Protein AF-A0A1E3AKD3-F1 (afdb_monomer_lite)

Organism: NCBI:txid1432052

Radius of gyration: 20.51 Å; chains: 1; bounding box: 46×29×69 Å

InterPro domains:
  IPR045584 Pilin-like [SSF54523] (1-48)

pLDDT: mean 76.15, std 8.75, range [49.53, 94.81]

Sequence (138 aa):
MIVTIVIIGILLSILVPGLFKYIDKAKDRQFMVNARSAYIAVQDNLLEAFGSSNIVTFIDVIADYQSKGAAGLTVSDIEGIPETGKVIMDIKAMNDIGLTGNSIDENTGEILALEYREGNKYIQYVKAKGWTNVAVSP

Structure (mmCIF, N/CA/C/O backbone):
data_AF-A0A1E3AKD3-F1
#
_entry.id   AF-A0A1E3AKD3-F1
#
loop_
_atom_site.group_PDB
_atom_site.id
_atom_site.type_symbol
_atom_site.label_atom_id
_atom_site.label_alt_id
_atom_site.label_comp_id
_atom_site.label_asym_id
_atom_site.label_entity_id
_atom_site.label_seq_id
_atom_site.pdbx_PDB_ins_code
_atom_site.Cartn_x
_atom_site.Cartn_y
_atom_site.Cartn_z
_atom_site.occupancy
_atom_site.B_iso_or_equiv
_atom_site.auth_seq_id
_atom_site.auth_comp_id
_atom_site.auth_asym_id
_atom_site.auth_atom_id
_atom_site.pdbx_PDB_model_num
ATOM 1 N N . MET A 1 1 ? -20.228 13.725 47.223 1.00 87.06 1 MET A N 1
ATOM 2 C CA . MET A 1 1 ? -19.189 13.283 46.260 1.00 87.06 1 MET A CA 1
ATOM 3 C C . MET A 1 1 ? -19.567 12.034 45.463 1.00 87.06 1 MET A C 1
ATOM 5 O O . MET A 1 1 ? -18.989 11.814 44.411 1.00 87.06 1 MET A O 1
ATOM 9 N N . ILE A 1 2 ? -20.540 11.227 45.906 1.00 91.00 2 ILE A N 1
ATOM 10 C CA . ILE A 1 2 ? -20.942 10.016 45.171 1.00 91.00 2 ILE A CA 1
ATOM 11 C C . ILE A 1 2 ? -21.637 10.334 43.833 1.00 91.00 2 ILE A C 1
ATOM 13 O O . ILE A 1 2 ? -21.341 9.721 42.817 1.00 91.00 2 ILE A O 1
ATOM 17 N N . VAL A 1 3 ? -22.486 11.367 43.810 1.00 94.00 3 VAL A N 1
ATOM 18 C CA . VAL A 1 3 ? -23.250 11.782 42.619 1.00 94.00 3 VAL A CA 1
ATOM 19 C C . VAL A 1 3 ? -22.339 12.166 41.453 1.00 94.00 3 VAL A C 1
ATOM 21 O O . VAL A 1 3 ? -22.570 11.752 40.323 1.00 94.00 3 VAL A O 1
ATOM 24 N N . THR A 1 4 ? -21.269 12.912 41.722 1.00 93.56 4 THR A N 1
ATOM 25 C CA . THR A 1 4 ? -20.329 13.362 40.688 1.00 93.56 4 THR A CA 1
ATOM 26 C C . THR A 1 4 ? -19.577 12.196 40.053 1.00 93.56 4 THR A C 1
ATOM 28 O O . THR A 1 4 ? -19.373 12.186 38.844 1.00 93.56 4 THR A O 1
ATOM 31 N N . ILE A 1 5 ? -19.219 11.182 40.844 1.00 94.31 5 ILE A N 1
ATOM 32 C CA . ILE A 1 5 ? -18.528 9.982 40.354 1.00 94.31 5 ILE A CA 1
ATOM 33 C C . ILE A 1 5 ? -19.448 9.163 39.438 1.00 94.31 5 ILE A C 1
ATOM 35 O O . ILE A 1 5 ? -19.014 8.713 38.380 1.00 94.31 5 ILE A O 1
ATOM 39 N N . VAL A 1 6 ? -20.727 9.023 39.802 1.00 94.44 6 VAL A N 1
ATOM 40 C CA . VAL A 1 6 ? -21.716 8.293 38.989 1.00 94.44 6 VAL A CA 1
ATOM 41 C C . VAL A 1 6 ? -21.931 8.974 37.637 1.00 94.44 6 VAL A C 1
ATOM 43 O O . VAL A 1 6 ? -21.926 8.304 36.605 1.00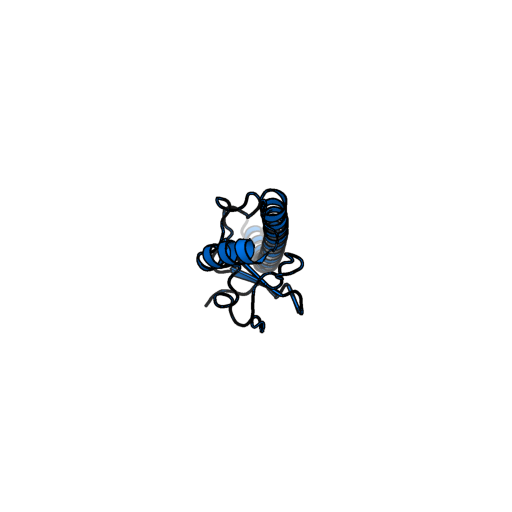 94.44 6 VAL A O 1
ATOM 46 N N . ILE A 1 7 ? -22.058 10.305 37.623 1.00 94.81 7 ILE A N 1
ATOM 47 C CA . ILE A 1 7 ? -22.243 11.068 36.381 1.00 94.81 7 ILE A CA 1
ATOM 48 C C . ILE A 1 7 ? -21.021 10.918 35.461 1.00 94.81 7 ILE A C 1
ATOM 50 O O . ILE A 1 7 ? -21.184 10.657 34.271 1.00 94.81 7 ILE A O 1
ATOM 54 N N . ILE A 1 8 ? -19.801 11.007 36.003 1.00 93.94 8 ILE A N 1
ATOM 55 C CA . ILE A 1 8 ? -18.567 10.805 35.223 1.00 93.94 8 ILE A CA 1
ATOM 56 C C . ILE A 1 8 ? -18.498 9.380 34.653 1.00 93.94 8 ILE A C 1
ATOM 58 O O . ILE A 1 8 ? -18.141 9.208 33.488 1.00 93.94 8 ILE A O 1
ATOM 62 N N . GLY A 1 9 ? -18.881 8.364 35.432 1.00 92.62 9 GLY A N 1
ATOM 63 C CA . GLY A 1 9 ? -18.878 6.969 34.985 1.00 92.62 9 GLY A CA 1
ATOM 64 C C . GLY A 1 9 ? -19.796 6.716 33.784 1.00 92.62 9 GLY A C 1
ATOM 65 O O . GLY A 1 9 ? -19.383 6.074 32.819 1.00 92.62 9 GLY A O 1
ATOM 66 N N . ILE A 1 10 ? -21.011 7.274 33.802 1.00 92.62 10 ILE A N 1
ATOM 67 C CA . ILE A 1 10 ? -21.975 7.131 32.697 1.00 92.62 10 ILE A CA 1
ATOM 68 C C . ILE A 1 10 ? -21.461 7.838 31.435 1.00 92.62 10 ILE A C 1
ATOM 70 O O . ILE A 1 10 ? -21.513 7.272 30.343 1.00 92.62 10 ILE 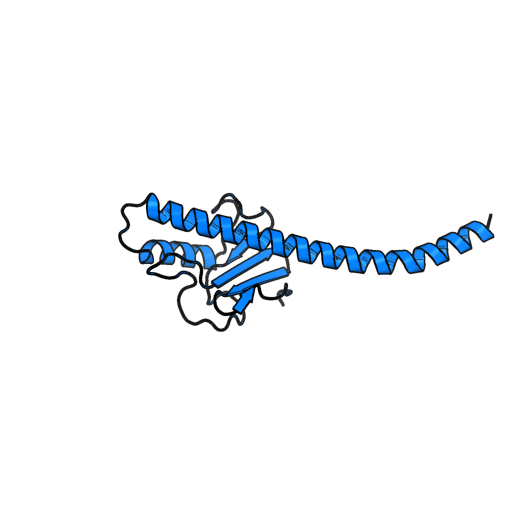A O 1
ATOM 74 N N . LEU A 1 11 ? -20.915 9.048 31.582 1.00 93.00 11 LEU A N 1
ATOM 75 C CA . LEU A 1 11 ? -20.370 9.818 30.461 1.00 93.00 11 LEU A CA 1
ATOM 76 C C . LEU A 1 11 ? -19.152 9.137 29.818 1.00 93.00 11 LEU A C 1
ATOM 78 O O . LEU A 1 11 ? -19.051 9.085 28.592 1.00 93.00 11 LEU A O 1
ATOM 82 N N . LEU A 1 12 ? -18.245 8.571 30.618 1.00 90.38 12 LEU A N 1
ATOM 83 C CA . LEU A 1 12 ? -17.104 7.816 30.090 1.00 90.38 12 LEU A CA 1
ATOM 84 C C . LEU A 1 12 ? -17.557 6.555 29.348 1.00 90.38 12 LEU A C 1
ATOM 86 O O . LEU A 1 12 ? -17.003 6.233 28.297 1.00 90.38 12 LEU A O 1
ATOM 90 N N . SER A 1 13 ? -18.594 5.877 29.846 1.00 91.44 13 SER A N 1
ATOM 91 C CA . SER A 1 13 ? -19.095 4.632 29.256 1.00 91.44 13 SER A CA 1
ATOM 92 C C . SER A 1 13 ? -19.617 4.808 27.823 1.00 91.44 13 SER A C 1
ATOM 94 O O . SER A 1 13 ? -19.441 3.910 27.004 1.00 91.44 13 SER A O 1
ATOM 96 N N . ILE A 1 14 ? -20.184 5.971 27.482 1.00 88.69 14 ILE A N 1
ATOM 97 C CA . ILE A 1 14 ? -20.648 6.273 26.113 1.00 88.69 14 ILE A CA 1
ATOM 98 C C . ILE A 1 14 ? -19.544 6.833 25.204 1.00 88.69 14 ILE A C 1
ATOM 100 O O . ILE A 1 14 ? -19.559 6.608 23.994 1.00 88.69 14 ILE A O 1
ATOM 104 N N . LEU A 1 15 ? -18.576 7.556 25.768 1.00 87.38 15 LEU A N 1
ATOM 105 C CA . LEU A 1 15 ? -17.543 8.258 25.006 1.00 87.38 15 LEU A CA 1
ATOM 106 C C . LEU A 1 15 ? -16.424 7.314 24.541 1.00 87.38 15 LEU A C 1
ATOM 108 O O . LEU A 1 15 ? -15.990 7.370 23.390 1.00 87.38 15 LEU A O 1
ATOM 112 N N . VAL A 1 16 ? -15.991 6.415 25.422 1.00 85.06 16 VAL A N 1
ATOM 113 C CA . VAL A 1 16 ? -14.917 5.444 25.170 1.00 85.06 16 VAL A CA 1
ATOM 114 C C . VAL A 1 16 ? -15.179 4.552 23.936 1.00 85.06 16 VAL A C 1
ATOM 116 O O . VAL A 1 16 ? -14.314 4.516 23.056 1.00 85.06 16 VAL A O 1
ATOM 119 N N . PRO A 1 17 ? -16.347 3.890 23.773 1.00 85.19 17 PRO A N 1
ATOM 120 C CA . PRO A 1 17 ? -16.610 3.065 22.588 1.00 85.19 17 PRO A CA 1
ATOM 121 C C . PRO A 1 17 ? -16.674 3.881 21.287 1.00 85.19 17 PRO A C 1
ATOM 123 O O . PRO A 1 17 ? -16.266 3.392 20.232 1.00 85.19 17 PRO A O 1
ATOM 126 N N . GLY A 1 18 ? -17.133 5.136 21.347 1.00 81.94 18 GLY A N 1
ATOM 127 C CA . GLY A 1 18 ? -17.137 6.040 20.196 1.00 81.94 18 GLY A CA 1
ATOM 128 C C . GLY A 1 18 ? -15.724 6.375 19.716 1.00 81.94 18 GLY A C 1
ATOM 129 O O . GLY A 1 18 ? -15.448 6.295 18.520 1.00 81.94 18 GLY A O 1
ATOM 130 N N . LEU A 1 19 ? -14.815 6.692 20.642 1.00 83.19 19 LEU A N 1
ATOM 131 C CA . LEU A 1 19 ? -13.423 7.025 20.324 1.00 83.19 19 LEU A CA 1
ATOM 132 C C . LEU A 1 19 ? -12.662 5.849 19.709 1.00 83.19 19 LEU A C 1
ATOM 134 O O . LEU A 1 19 ? -11.943 6.053 18.730 1.00 83.19 19 LEU A O 1
ATOM 138 N N . PHE A 1 20 ? -12.856 4.626 20.211 1.00 83.25 20 PHE A N 1
ATOM 139 C CA . PHE A 1 20 ? -12.192 3.445 19.649 1.00 83.25 20 PHE A CA 1
ATOM 140 C C . PHE A 1 20 ? -12.521 3.241 18.165 1.00 83.25 20 PHE A C 1
ATOM 142 O O . PHE A 1 20 ? -11.612 3.069 17.355 1.00 83.25 20 PHE A O 1
ATOM 149 N N . LYS A 1 21 ? -13.790 3.410 17.771 1.00 81.12 21 LYS A N 1
ATOM 150 C CA . LYS A 1 21 ? -14.206 3.320 16.361 1.00 81.12 21 LYS A CA 1
ATOM 151 C C . LYS A 1 21 ? -13.499 4.342 15.458 1.00 81.12 21 LYS A C 1
ATOM 153 O O . LYS A 1 21 ? -13.179 4.036 14.309 1.00 81.12 21 LYS A O 1
ATOM 158 N N . TYR A 1 22 ? -13.278 5.564 15.945 1.00 82.94 22 TYR A N 1
ATOM 159 C CA . TYR A 1 22 ? -12.567 6.593 15.177 1.00 82.94 22 TYR A CA 1
ATOM 160 C C . TYR A 1 22 ? -11.062 6.335 15.113 1.00 82.94 22 TYR A C 1
ATOM 162 O O . TYR A 1 22 ? -10.464 6.567 14.063 1.00 82.94 22 TYR A O 1
ATOM 170 N N . ILE A 1 23 ? -10.467 5.828 16.195 1.00 80.69 23 ILE A N 1
ATOM 171 C CA . ILE A 1 23 ? -9.051 5.450 16.239 1.00 80.69 23 ILE A CA 1
ATOM 172 C C . ILE A 1 23 ? -8.763 4.348 15.220 1.00 80.69 23 ILE A C 1
ATOM 174 O O . ILE A 1 23 ? -7.804 4.471 14.460 1.00 80.69 23 ILE A O 1
ATOM 178 N N . ASP A 1 24 ? -9.604 3.319 15.139 1.00 81.88 24 ASP A N 1
ATOM 179 C CA . ASP A 1 24 ? -9.402 2.227 14.180 1.00 81.88 24 ASP A CA 1
ATOM 180 C C . ASP A 1 24 ? -9.496 2.727 12.736 1.00 81.88 24 ASP A C 1
ATOM 182 O O . ASP A 1 24 ? -8.623 2.445 11.914 1.00 81.88 24 ASP A O 1
ATOM 186 N N . LYS A 1 25 ? -10.477 3.593 12.450 1.00 81.81 25 LYS A N 1
ATOM 187 C CA . LYS A 1 25 ? -10.603 4.222 11.132 1.00 81.81 25 LYS A CA 1
ATOM 188 C C . LYS A 1 25 ? -9.399 5.104 10.794 1.00 81.81 25 LYS A C 1
ATOM 190 O O . LYS A 1 25 ? -8.964 5.121 9.645 1.00 81.81 25 LYS A O 1
ATOM 195 N N . ALA A 1 26 ? -8.868 5.851 11.761 1.00 79.75 26 ALA A N 1
ATOM 196 C CA . ALA A 1 26 ? -7.686 6.684 11.561 1.00 79.75 26 ALA A CA 1
ATOM 197 C C . ALA A 1 26 ? -6.437 5.831 11.298 1.00 79.75 26 ALA A C 1
ATOM 199 O O . ALA A 1 26 ? -5.681 6.143 10.380 1.00 79.75 26 ALA A O 1
ATOM 200 N N . LYS A 1 27 ? -6.267 4.721 12.025 1.00 80.56 27 LYS A N 1
ATOM 201 C CA . LYS A 1 27 ? -5.178 3.760 11.799 1.00 80.56 27 LYS A CA 1
ATOM 202 C C . LYS A 1 27 ? -5.247 3.137 10.407 1.00 80.56 27 LYS A C 1
ATOM 204 O O . LYS A 1 27 ? -4.227 3.068 9.734 1.00 80.56 27 LYS A O 1
ATOM 209 N N . ASP A 1 28 ? -6.433 2.758 9.932 1.00 81.81 28 ASP A N 1
ATOM 210 C CA . ASP A 1 28 ? -6.594 2.220 8.572 1.00 81.81 28 ASP A CA 1
ATOM 211 C C . ASP A 1 28 ? -6.300 3.276 7.495 1.00 81.81 28 ASP A C 1
ATOM 213 O O . ASP A 1 28 ? -5.723 2.977 6.448 1.00 81.81 28 ASP A O 1
ATOM 217 N N . ARG A 1 29 ? -6.669 4.540 7.749 1.00 82.06 29 ARG A N 1
ATOM 218 C CA . ARG A 1 29 ? -6.317 5.656 6.861 1.00 82.06 29 ARG A CA 1
ATOM 219 C C . ARG A 1 29 ? -4.812 5.904 6.835 1.00 82.06 29 ARG A C 1
ATOM 221 O O . ARG A 1 29 ? -4.275 6.092 5.749 1.00 82.06 29 ARG A O 1
ATOM 228 N N . GLN A 1 30 ? -4.151 5.878 7.988 1.00 81.44 30 GLN A N 1
ATOM 229 C CA . GLN A 1 30 ? -2.702 6.036 8.086 1.00 81.44 30 GLN A CA 1
ATOM 230 C C . GLN A 1 30 ? -1.973 4.893 7.373 1.00 81.44 30 GLN A C 1
ATOM 232 O O . GLN A 1 30 ? -1.094 5.151 6.561 1.00 81.44 30 GLN A O 1
ATOM 237 N N . PHE A 1 31 ? -2.416 3.652 7.572 1.00 83.25 31 PHE A N 1
ATOM 238 C CA . PHE A 1 31 ? -1.883 2.480 6.879 1.00 83.25 31 PHE A CA 1
ATOM 239 C C . PHE A 1 31 ? -1.997 2.599 5.350 1.00 83.25 31 PHE A C 1
ATOM 241 O O . PHE A 1 31 ? -1.053 2.318 4.620 1.00 83.25 31 PHE A O 1
ATOM 248 N N . MET A 1 32 ? -3.134 3.076 4.836 1.00 82.06 32 MET A N 1
ATOM 249 C CA . MET A 1 32 ? -3.296 3.302 3.395 1.00 82.06 32 MET A CA 1
ATOM 250 C C . MET A 1 32 ? -2.398 4.434 2.867 1.00 82.06 32 MET A C 1
ATOM 252 O O . MET A 1 32 ? -1.957 4.375 1.721 1.00 82.06 32 MET A O 1
ATOM 256 N N . VAL A 1 33 ? -2.127 5.469 3.668 1.00 83.94 33 VAL A N 1
ATOM 257 C CA . VAL A 1 33 ? -1.170 6.529 3.302 1.00 83.94 33 VAL A CA 1
ATOM 258 C C . VAL A 1 33 ? 0.250 5.967 3.248 1.00 83.94 33 VAL A C 1
ATOM 260 O O . VAL A 1 33 ? 0.932 6.186 2.252 1.00 83.94 33 VAL A O 1
ATOM 263 N N . ASN A 1 34 ? 0.641 5.178 4.249 1.00 83.88 34 ASN A N 1
ATOM 264 C CA . ASN A 1 34 ? 1.917 4.464 4.303 1.00 83.88 34 ASN A CA 1
ATOM 265 C C . ASN A 1 34 ? 2.110 3.533 3.093 1.00 83.88 34 ASN A C 1
ATOM 267 O O . ASN A 1 34 ? 3.171 3.510 2.475 1.00 83.88 34 ASN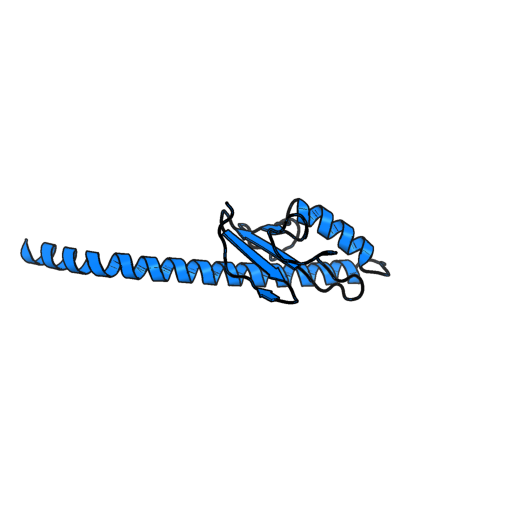 A O 1
ATOM 271 N N . ALA A 1 35 ? 1.062 2.807 2.698 1.00 82.56 35 ALA A N 1
ATOM 272 C CA . ALA A 1 35 ? 1.102 1.952 1.516 1.00 82.56 35 ALA A CA 1
ATOM 273 C C . ALA A 1 35 ? 1.304 2.753 0.221 1.00 82.56 35 ALA A C 1
ATOM 275 O O . ALA A 1 35 ? 2.044 2.334 -0.667 1.00 82.56 35 ALA A O 1
ATOM 276 N N . ARG A 1 36 ? 0.672 3.928 0.110 1.00 82.88 36 ARG A N 1
ATOM 277 C CA . ARG A 1 36 ? 0.833 4.816 -1.050 1.00 82.88 36 ARG A CA 1
ATOM 278 C C . ARG A 1 36 ? 2.217 5.445 -1.112 1.00 82.88 36 ARG A C 1
ATOM 280 O O . ARG A 1 36 ? 2.764 5.541 -2.205 1.00 82.88 36 ARG A O 1
ATOM 287 N N . SER A 1 37 ? 2.780 5.863 0.021 1.00 83.19 37 SER A N 1
ATOM 288 C CA . SER A 1 37 ? 4.155 6.370 0.047 1.00 83.19 37 SER A CA 1
ATOM 289 C C . SER A 1 37 ? 5.147 5.269 -0.319 1.00 83.19 37 SER A C 1
ATOM 291 O O . SER A 1 37 ? 6.034 5.512 -1.129 1.00 83.19 37 SER A O 1
ATOM 293 N N . ALA A 1 38 ? 4.937 4.047 0.182 1.00 82.88 38 ALA A N 1
ATOM 294 C CA . ALA A 1 38 ? 5.751 2.894 -0.183 1.00 82.88 38 ALA A CA 1
ATOM 295 C C . ALA A 1 38 ? 5.649 2.566 -1.684 1.00 82.88 38 ALA A C 1
ATOM 297 O O . ALA A 1 38 ? 6.666 2.320 -2.318 1.00 82.88 38 ALA A O 1
ATOM 298 N N . TYR A 1 39 ? 4.450 2.626 -2.277 1.00 82.94 39 TYR A N 1
ATOM 299 C CA . TYR A 1 39 ? 4.266 2.453 -3.724 1.00 82.94 39 TYR A CA 1
ATOM 300 C C . TYR A 1 39 ? 5.070 3.471 -4.539 1.00 82.94 39 TYR A C 1
ATOM 302 O O . TYR A 1 39 ? 5.730 3.092 -5.502 1.00 82.94 39 TYR A O 1
ATOM 310 N N . ILE A 1 40 ? 5.029 4.751 -4.154 1.00 84.75 40 ILE A N 1
ATOM 311 C CA . ILE A 1 40 ? 5.771 5.809 -4.853 1.00 84.75 40 ILE A CA 1
ATOM 312 C C . ILE A 1 40 ? 7.275 5.571 -4.719 1.00 84.75 40 ILE A C 1
ATOM 314 O O . ILE A 1 40 ? 7.965 5.561 -5.729 1.00 84.75 40 ILE A O 1
ATOM 318 N N . ALA A 1 41 ? 7.765 5.286 -3.509 1.00 82.00 41 ALA A N 1
ATOM 319 C CA . ALA A 1 41 ? 9.181 5.004 -3.278 1.00 82.00 41 ALA A CA 1
ATOM 320 C C . ALA A 1 41 ? 9.675 3.814 -4.117 1.00 82.00 41 ALA A C 1
ATOM 322 O O . ALA A 1 41 ? 10.758 3.856 -4.693 1.00 82.00 41 ALA A O 1
ATOM 323 N N . VAL A 1 42 ? 8.858 2.764 -4.234 1.00 81.88 42 VAL A N 1
ATOM 324 C CA . VAL A 1 42 ? 9.181 1.595 -5.057 1.00 81.88 42 VAL A CA 1
ATOM 325 C C . VAL A 1 42 ? 9.179 1.940 -6.545 1.00 81.88 42 VAL A C 1
ATOM 327 O O . VAL A 1 42 ? 10.077 1.512 -7.263 1.00 81.88 42 VAL A O 1
ATOM 330 N N . GLN A 1 43 ? 8.212 2.734 -7.012 1.00 81.56 43 GLN A N 1
ATOM 331 C CA . GLN A 1 43 ? 8.157 3.173 -8.406 1.00 81.56 43 GLN A CA 1
ATOM 332 C C . GLN A 1 43 ? 9.347 4.070 -8.770 1.00 81.56 43 GLN A C 1
ATOM 334 O O . GLN A 1 43 ? 9.927 3.894 -9.842 1.00 81.56 43 GLN A O 1
ATOM 339 N N . ASP A 1 44 ? 9.720 4.993 -7.885 1.00 84.62 44 ASP A N 1
ATOM 340 C CA . ASP A 1 44 ? 10.863 5.888 -8.069 1.00 84.62 44 ASP A CA 1
ATOM 341 C C . ASP A 1 44 ? 12.172 5.091 -8.100 1.00 84.62 44 ASP A C 1
ATOM 343 O O . ASP A 1 44 ? 12.982 5.264 -9.009 1.00 84.62 44 ASP A O 1
ATOM 347 N N . ASN A 1 45 ? 12.342 4.143 -7.175 1.00 82.19 45 ASN A N 1
ATOM 348 C CA . ASN A 1 45 ? 13.527 3.293 -7.116 1.00 82.19 45 ASN A CA 1
ATOM 349 C C . ASN A 1 45 ? 13.643 2.358 -8.335 1.00 82.19 45 ASN A C 1
ATOM 351 O O . ASN A 1 45 ? 14.740 2.170 -8.853 1.00 82.19 45 ASN A O 1
ATOM 355 N N . LEU A 1 46 ? 12.523 1.833 -8.852 1.00 79.50 46 LEU A N 1
ATOM 356 C CA . LEU A 1 46 ? 12.494 1.066 -10.106 1.00 79.50 46 LEU A CA 1
ATOM 357 C C . LEU A 1 46 ? 12.948 1.906 -11.308 1.00 79.50 46 LEU A C 1
ATOM 359 O O . LEU A 1 46 ? 13.718 1.432 -12.147 1.00 79.50 46 LEU A O 1
ATOM 363 N N . LEU A 1 47 ? 12.481 3.155 -11.395 1.00 79.75 47 LEU A N 1
ATOM 364 C CA . LEU A 1 47 ? 12.871 4.079 -12.462 1.00 79.75 47 LEU A CA 1
ATOM 365 C C . LEU A 1 47 ? 14.337 4.502 -12.338 1.00 79.75 47 LEU A C 1
ATOM 367 O O . LEU A 1 47 ? 15.029 4.602 -13.350 1.00 79.75 47 LEU A O 1
ATOM 371 N N . GLU A 1 48 ? 14.830 4.705 -11.117 1.00 80.81 48 GLU A N 1
ATOM 372 C CA . GLU A 1 48 ? 16.241 4.987 -10.857 1.00 80.81 48 GLU A CA 1
ATOM 373 C C . GLU A 1 48 ? 17.131 3.797 -11.235 1.00 80.81 48 GLU A C 1
ATOM 375 O O . GLU A 1 48 ? 18.120 3.975 -11.948 1.00 80.81 48 GLU A O 1
ATOM 380 N N . ALA A 1 49 ? 16.762 2.575 -10.838 1.00 75.25 49 ALA A N 1
ATOM 381 C CA . ALA A 1 49 ? 17.493 1.360 -11.194 1.00 75.25 49 ALA A CA 1
ATOM 382 C C . ALA A 1 49 ? 17.565 1.161 -12.717 1.00 75.25 49 ALA A C 1
ATOM 384 O O . ALA A 1 49 ? 18.613 0.767 -13.240 1.00 75.25 49 ALA A O 1
ATOM 385 N N . PHE A 1 50 ? 16.483 1.489 -13.430 1.00 72.12 50 PHE A N 1
ATOM 386 C CA . PHE A 1 50 ? 16.449 1.482 -14.890 1.00 72.12 50 PHE A CA 1
ATOM 387 C C . PHE A 1 50 ? 17.311 2.592 -15.508 1.00 72.12 50 PHE A C 1
ATOM 389 O O . PHE A 1 50 ? 18.077 2.320 -16.426 1.00 72.12 50 PHE A O 1
ATOM 396 N N . GLY A 1 51 ? 17.223 3.828 -15.009 1.00 73.50 51 GLY A N 1
ATOM 397 C CA . GLY A 1 51 ? 17.964 4.972 -15.555 1.00 73.50 51 GLY A CA 1
ATOM 398 C C . GLY A 1 51 ? 19.467 4.965 -15.251 1.00 73.50 51 GLY A C 1
ATOM 399 O O . GLY A 1 51 ? 20.249 5.525 -16.016 1.00 73.50 51 GLY A O 1
ATOM 400 N N . SER A 1 52 ? 19.876 4.341 -14.144 1.00 71.19 52 SER A N 1
ATOM 401 C CA . SER A 1 52 ? 21.276 4.249 -13.707 1.00 71.19 52 SER A CA 1
ATOM 402 C C . SER A 1 52 ? 22.021 3.074 -14.349 1.00 71.19 52 SER A C 1
ATOM 404 O O . SER A 1 52 ? 23.243 3.103 -14.513 1.00 71.19 52 SER A O 1
ATOM 406 N N . SER A 1 53 ? 21.291 2.036 -14.756 1.00 60.47 53 SER A N 1
ATOM 407 C CA . SER A 1 53 ? 21.887 0.850 -15.355 1.00 60.47 53 SER A CA 1
ATOM 408 C C . SER A 1 53 ? 21.862 0.950 -16.880 1.00 60.47 53 SER A C 1
ATOM 410 O O . SER A 1 53 ? 20.902 1.425 -17.471 1.00 60.47 53 SER A O 1
ATOM 412 N N . ASN A 1 54 ? 22.895 0.437 -17.550 1.00 61.91 54 ASN A N 1
ATOM 413 C CA . ASN A 1 54 ? 22.982 0.343 -19.018 1.00 61.91 54 ASN A CA 1
ATOM 414 C C . ASN A 1 54 ? 22.010 -0.722 -19.600 1.00 61.91 54 ASN A C 1
ATOM 416 O O . ASN A 1 54 ? 22.342 -1.452 -20.536 1.00 61.91 54 ASN A O 1
ATOM 420 N N . ILE A 1 55 ? 20.840 -0.876 -18.982 1.00 63.97 55 ILE A N 1
ATOM 421 C CA . ILE A 1 55 ? 19.845 -1.906 -19.251 1.00 63.97 55 ILE A CA 1
ATOM 422 C C . ILE A 1 55 ? 18.901 -1.382 -20.336 1.00 63.97 55 ILE A C 1
ATOM 424 O O . ILE A 1 55 ? 18.382 -0.275 -20.256 1.00 63.97 55 ILE A O 1
ATOM 428 N N . VAL A 1 56 ? 18.685 -2.193 -21.371 1.00 60.75 56 VAL A N 1
ATOM 429 C CA . VAL A 1 56 ? 17.883 -1.813 -22.548 1.00 60.75 56 VAL A CA 1
ATOM 430 C C . VAL A 1 56 ? 16.385 -2.088 -22.331 1.00 60.75 56 VAL A C 1
ATOM 432 O O . VAL A 1 56 ? 15.546 -1.477 -22.986 1.00 60.75 56 VAL A O 1
ATOM 435 N N . THR A 1 57 ? 16.033 -2.990 -21.408 1.00 64.06 57 THR A N 1
ATOM 436 C CA . THR A 1 57 ? 14.651 -3.438 -21.154 1.00 64.06 57 THR A CA 1
ATOM 437 C C . THR A 1 57 ? 14.400 -3.685 -19.672 1.00 64.06 57 THR A C 1
ATOM 439 O O . THR A 1 57 ? 15.267 -4.225 -18.992 1.00 64.06 57 THR A O 1
ATOM 442 N N . PHE A 1 58 ? 13.193 -3.415 -19.174 1.00 68.56 58 PHE A N 1
ATOM 443 C CA . PHE A 1 58 ? 12.877 -3.597 -17.752 1.00 68.56 58 PHE A CA 1
ATOM 444 C C . PHE A 1 58 ? 12.925 -5.058 -17.269 1.00 68.56 58 PHE A C 1
ATOM 446 O O . PHE A 1 58 ? 12.929 -5.278 -16.067 1.00 68.56 58 PHE A O 1
ATOM 453 N N . ILE A 1 59 ? 13.016 -6.058 -18.152 1.00 68.75 59 ILE A N 1
ATOM 454 C CA . ILE A 1 59 ? 13.004 -7.495 -17.809 1.00 68.75 59 ILE A CA 1
ATOM 455 C C . ILE A 1 59 ? 14.005 -7.880 -16.702 1.00 68.75 59 ILE A C 1
ATOM 457 O O . ILE A 1 59 ? 13.615 -8.559 -15.752 1.00 68.75 59 ILE A O 1
ATOM 461 N N . ASP A 1 60 ? 15.261 -7.428 -16.778 1.00 68.12 60 ASP A N 1
ATOM 462 C CA . ASP A 1 60 ? 16.290 -7.799 -15.789 1.00 68.12 60 ASP A CA 1
ATOM 463 C C . ASP A 1 60 ? 16.042 -7.140 -14.424 1.00 68.12 60 ASP A C 1
ATOM 465 O O . ASP A 1 60 ? 16.241 -7.754 -13.375 1.00 68.12 60 ASP A O 1
ATOM 469 N N . VAL A 1 61 ? 15.533 -5.905 -14.440 1.00 72.50 61 VAL A N 1
ATOM 470 C CA . VAL A 1 61 ? 15.107 -5.183 -13.234 1.00 72.50 61 VAL A CA 1
ATOM 471 C C . VAL A 1 61 ? 13.899 -5.894 -12.620 1.00 72.50 61 VAL A C 1
ATOM 473 O O . VAL A 1 61 ? 13.872 -6.184 -11.430 1.00 72.50 61 VAL A O 1
ATOM 476 N N . ILE A 1 62 ? 12.919 -6.278 -13.434 1.00 71.19 62 ILE A N 1
ATOM 477 C CA . ILE A 1 62 ? 11.703 -6.951 -12.974 1.00 71.19 62 ILE A CA 1
ATOM 478 C C . ILE A 1 62 ? 12.025 -8.281 -12.291 1.00 71.19 62 ILE A C 1
ATOM 480 O O . ILE A 1 62 ? 11.446 -8.575 -11.246 1.00 71.19 62 ILE A O 1
ATOM 484 N N . ALA A 1 63 ? 12.954 -9.071 -12.832 1.00 70.44 63 ALA A N 1
ATOM 485 C CA . ALA A 1 63 ? 13.357 -10.336 -12.225 1.00 70.44 63 ALA A CA 1
ATOM 486 C C . ALA A 1 63 ? 13.975 -10.150 -10.824 1.00 70.44 63 ALA A C 1
ATOM 488 O O . ALA A 1 63 ? 13.638 -10.899 -9.902 1.00 70.44 63 ALA A O 1
ATOM 489 N N . ASP A 1 64 ? 14.825 -9.135 -10.635 1.00 72.88 64 ASP A N 1
ATOM 490 C CA . ASP A 1 64 ? 15.441 -8.828 -9.336 1.00 72.88 64 ASP A CA 1
ATOM 491 C C . ASP A 1 64 ? 14.396 -8.360 -8.309 1.00 72.88 64 ASP A C 1
ATOM 493 O O . ASP A 1 64 ? 14.331 -8.878 -7.190 1.00 72.88 64 ASP A O 1
ATOM 497 N N . TYR A 1 65 ? 13.501 -7.454 -8.710 1.00 71.25 65 TYR A N 1
ATOM 498 C CA . TYR A 1 65 ? 12.459 -6.928 -7.825 1.00 71.25 65 TYR A CA 1
ATOM 499 C C . TYR A 1 65 ? 11.334 -7.931 -7.547 1.00 71.25 65 TYR A C 1
ATOM 501 O O . TYR A 1 65 ? 10.750 -7.883 -6.466 1.00 71.25 65 TYR A O 1
ATOM 509 N N . GLN A 1 66 ? 11.042 -8.873 -8.449 1.00 69.81 66 GLN A N 1
ATOM 510 C CA . GLN A 1 66 ? 10.129 -9.984 -8.153 1.00 69.81 66 GLN A CA 1
ATOM 511 C C . GLN A 1 66 ? 10.759 -10.992 -7.191 1.00 69.81 66 GLN A C 1
ATOM 513 O O . GLN A 1 66 ? 10.095 -11.439 -6.258 1.00 69.81 66 GLN A O 1
ATOM 518 N N . SER A 1 67 ? 12.044 -11.309 -7.365 1.00 71.31 67 SER A N 1
ATOM 519 C CA . SER A 1 67 ? 12.776 -12.207 -6.465 1.00 71.31 67 SER A CA 1
ATOM 520 C C . SER A 1 67 ? 12.874 -11.629 -5.047 1.00 71.31 67 SER A C 1
ATOM 522 O O . SER A 1 67 ? 12.481 -12.271 -4.068 1.00 71.31 67 SER A O 1
ATOM 524 N N . LYS A 1 68 ? 13.303 -10.366 -4.925 1.00 71.56 68 LYS A N 1
ATOM 525 C CA . LYS A 1 68 ? 13.349 -9.645 -3.642 1.00 71.56 68 LYS A CA 1
ATOM 526 C C . LYS A 1 68 ? 11.950 -9.367 -3.095 1.00 71.56 68 LYS A C 1
ATOM 528 O O . LYS A 1 68 ? 11.711 -9.512 -1.902 1.00 71.56 68 LYS A O 1
ATOM 533 N N . GLY A 1 69 ? 11.000 -9.037 -3.967 1.00 68.50 69 GLY A N 1
ATOM 534 C CA . GLY A 1 69 ? 9.600 -8.790 -3.632 1.00 68.50 69 GLY A CA 1
ATOM 535 C C . GLY A 1 69 ? 8.857 -10.021 -3.111 1.00 68.50 69 GLY A C 1
ATOM 536 O O . GLY A 1 69 ? 7.927 -9.849 -2.327 1.00 68.50 69 GLY A O 1
ATOM 537 N N . ALA A 1 70 ? 9.274 -11.240 -3.466 1.00 67.81 70 ALA A N 1
ATOM 538 C CA . ALA A 1 70 ? 8.752 -12.477 -2.877 1.00 67.81 70 ALA A CA 1
ATOM 539 C C . ALA A 1 70 ? 9.201 -12.648 -1.416 1.00 67.81 70 ALA A C 1
ATOM 541 O O . ALA A 1 70 ? 8.406 -13.008 -0.545 1.00 67.81 70 ALA A O 1
ATOM 542 N N . ALA A 1 71 ? 10.467 -12.323 -1.126 1.00 68.69 71 ALA A N 1
ATOM 543 C CA . ALA A 1 71 ? 10.968 -12.216 0.245 1.00 68.69 71 ALA A CA 1
ATOM 54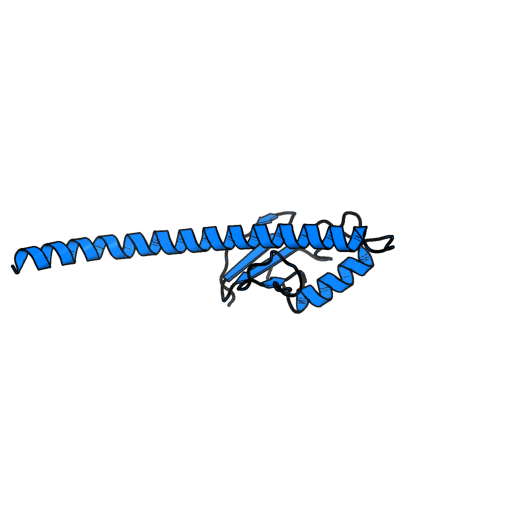4 C C . ALA A 1 71 ? 10.382 -10.994 0.974 1.00 68.69 71 ALA A C 1
ATOM 546 O O . ALA A 1 71 ? 10.292 -11.020 2.199 1.00 68.69 71 ALA A O 1
ATOM 547 N N . GLY A 1 72 ? 9.926 -10.005 0.201 1.00 74.50 72 GLY A N 1
ATOM 548 C CA . GLY A 1 72 ? 9.291 -8.732 0.512 1.00 74.50 72 GLY A CA 1
ATOM 549 C C . GLY A 1 72 ? 10.264 -7.667 1.008 1.00 74.50 72 GLY A C 1
ATOM 550 O O . GLY A 1 72 ? 10.986 -7.858 1.983 1.00 74.50 72 GLY A O 1
ATOM 551 N N . LEU A 1 73 ? 10.223 -6.546 0.301 1.00 79.00 73 LEU A N 1
ATOM 552 C CA . LEU A 1 73 ? 11.124 -5.410 0.388 1.00 79.00 73 LEU A CA 1
ATOM 553 C C . LEU A 1 73 ? 10.841 -4.592 1.641 1.00 79.00 73 LEU A C 1
ATOM 555 O O . LEU A 1 73 ? 9.681 -4.362 2.003 1.00 79.00 73 LEU A O 1
ATOM 559 N N . THR A 1 74 ? 11.905 -4.133 2.281 1.00 75.38 74 THR A N 1
ATOM 560 C CA . THR A 1 74 ? 11.841 -3.303 3.487 1.00 75.38 74 THR A CA 1
ATOM 561 C C . THR A 1 74 ? 12.613 -2.003 3.278 1.00 75.38 74 THR A C 1
ATOM 563 O O . THR A 1 74 ? 13.186 -1.770 2.215 1.00 75.38 74 THR A O 1
ATOM 566 N N . VAL A 1 75 ? 12.650 -1.144 4.298 1.00 73.00 75 VAL A N 1
ATOM 567 C CA . VAL A 1 75 ? 13.388 0.130 4.256 1.00 73.00 75 VAL A CA 1
ATOM 568 C C . VAL A 1 75 ? 14.881 -0.031 3.930 1.00 73.00 75 VAL A C 1
ATOM 570 O O . VAL A 1 75 ? 15.485 0.891 3.397 1.00 73.00 75 VAL A O 1
ATOM 573 N N . SER A 1 76 ? 15.485 -1.197 4.203 1.00 72.19 76 SER A N 1
ATOM 574 C CA . SER A 1 76 ? 16.883 -1.467 3.834 1.00 72.19 76 SER A CA 1
ATOM 575 C C . SER A 1 76 ? 17.090 -1.646 2.332 1.00 72.19 76 SER A C 1
ATOM 577 O O . SER A 1 76 ? 18.213 -1.505 1.857 1.00 72.19 76 SER A O 1
ATOM 579 N N . ASP A 1 77 ? 16.027 -1.991 1.604 1.00 76.06 77 ASP A N 1
ATOM 580 C CA . ASP A 1 77 ? 16.065 -2.196 0.158 1.00 76.06 77 ASP A CA 1
ATOM 581 C C . ASP A 1 77 ? 15.665 -0.920 -0.592 1.00 76.06 77 ASP A C 1
ATOM 583 O O . ASP A 1 77 ? 16.205 -0.642 -1.660 1.00 76.06 77 ASP A O 1
ATOM 587 N N . ILE A 1 78 ? 14.711 -0.153 -0.046 1.00 75.06 78 ILE A N 1
ATOM 588 C CA . ILE A 1 78 ? 14.166 1.063 -0.665 1.00 75.06 78 ILE A CA 1
ATOM 589 C C . ILE A 1 78 ? 13.905 2.119 0.417 1.00 75.06 78 ILE A C 1
ATOM 591 O O . ILE A 1 78 ? 12.985 1.983 1.234 1.00 75.06 78 ILE A O 1
ATOM 595 N N . GLU A 1 79 ? 14.680 3.207 0.389 1.00 72.00 79 GLU A N 1
ATOM 596 C CA . GLU A 1 79 ? 14.452 4.370 1.249 1.00 72.00 79 GLU A CA 1
ATOM 597 C C . GLU A 1 79 ? 13.089 5.004 0.913 1.00 72.00 79 GLU A C 1
ATOM 599 O O . GLU A 1 79 ? 12.840 5.433 -0.210 1.00 72.00 79 GLU A O 1
ATOM 604 N N . GLY A 1 80 ? 12.171 5.025 1.884 1.00 73.94 80 GLY A N 1
ATOM 605 C CA . GLY A 1 80 ? 10.800 5.532 1.712 1.00 73.94 80 GLY A CA 1
ATOM 606 C C . GLY A 1 80 ? 9.704 4.506 2.004 1.00 73.94 80 GLY A C 1
ATOM 607 O O . GLY A 1 80 ? 8.546 4.887 2.205 1.00 73.94 80 GLY A O 1
ATOM 608 N N . ILE A 1 81 ? 10.055 3.220 2.121 1.00 79.00 81 ILE A N 1
ATOM 609 C CA . ILE A 1 81 ? 9.176 2.235 2.759 1.00 79.00 81 ILE A CA 1
ATOM 610 C C . ILE A 1 81 ? 9.186 2.500 4.277 1.00 79.00 81 ILE A C 1
ATOM 612 O O . ILE A 1 81 ? 10.263 2.615 4.864 1.00 79.00 81 ILE A O 1
ATOM 616 N N . PRO A 1 82 ? 8.019 2.605 4.937 1.00 75.75 82 PRO A N 1
ATOM 617 C CA . PRO A 1 82 ? 7.945 2.723 6.392 1.00 75.75 82 PRO A CA 1
ATOM 618 C C . PRO A 1 82 ? 8.689 1.576 7.091 1.00 75.75 82 PRO A C 1
ATOM 620 O O . PRO A 1 82 ? 8.564 0.432 6.671 1.00 75.75 82 PRO A O 1
ATOM 623 N N . GLU A 1 83 ? 9.416 1.851 8.179 1.00 75.19 83 GLU A N 1
ATOM 624 C CA . GLU A 1 83 ? 10.257 0.851 8.878 1.00 75.19 83 GLU A CA 1
ATOM 625 C C . GLU A 1 83 ? 9.483 -0.391 9.352 1.00 75.19 83 GLU A C 1
ATOM 627 O O . GLU A 1 83 ? 10.019 -1.494 9.426 1.00 75.19 83 GLU A O 1
ATOM 632 N N . THR A 1 84 ? 8.205 -0.214 9.678 1.00 74.44 84 THR A N 1
ATOM 633 C CA . THR A 1 84 ? 7.284 -1.275 10.109 1.00 74.44 84 THR A CA 1
ATOM 634 C C . THR A 1 84 ? 6.631 -2.016 8.942 1.00 74.44 84 THR A C 1
ATOM 636 O O . THR A 1 84 ? 5.952 -3.028 9.152 1.00 74.44 84 THR A O 1
ATOM 639 N N . GLY A 1 85 ? 6.796 -1.490 7.729 1.00 75.38 85 GLY A N 1
ATOM 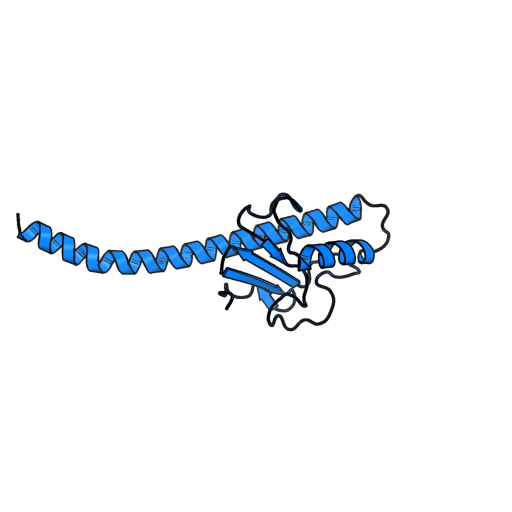640 C CA . GLY A 1 85 ? 6.136 -1.902 6.505 1.00 75.38 85 GLY A CA 1
ATOM 641 C C . GLY A 1 85 ? 7.003 -2.792 5.627 1.00 75.38 85 GLY A C 1
ATOM 642 O O . GLY A 1 85 ? 8.229 -2.709 5.605 1.00 75.38 85 GLY A O 1
ATOM 643 N N . LYS A 1 86 ? 6.336 -3.650 4.865 1.00 81.00 86 LYS A N 1
ATOM 644 C CA . LYS A 1 86 ? 6.949 -4.562 3.909 1.00 81.00 86 LYS A CA 1
ATOM 645 C C . LYS A 1 86 ? 6.173 -4.525 2.607 1.00 81.00 86 LYS A C 1
ATOM 647 O O . LYS A 1 86 ? 4.954 -4.693 2.610 1.00 81.00 86 LYS A O 1
ATOM 652 N N . VAL A 1 87 ? 6.875 -4.333 1.500 1.00 79.38 87 VAL A N 1
ATOM 653 C CA . VAL A 1 87 ? 6.292 -4.334 0.160 1.00 79.38 87 VAL A CA 1
ATOM 654 C C . VAL A 1 87 ? 6.574 -5.667 -0.516 1.00 79.38 87 VAL A C 1
ATOM 656 O O . VAL A 1 87 ? 7.717 -6.046 -0.746 1.00 79.38 87 VAL A O 1
ATOM 659 N N . ILE A 1 88 ? 5.519 -6.378 -0.872 1.00 80.50 88 ILE A N 1
ATOM 660 C CA . ILE A 1 88 ? 5.564 -7.583 -1.684 1.00 80.50 88 ILE A CA 1
ATOM 661 C C . ILE A 1 88 ? 5.244 -7.181 -3.120 1.00 80.50 88 ILE A C 1
ATOM 663 O O . ILE A 1 88 ? 4.269 -6.479 -3.381 1.00 80.50 88 ILE A O 1
ATOM 667 N N . MET A 1 89 ? 6.077 -7.636 -4.049 1.00 73.56 89 MET A N 1
ATOM 668 C CA . MET A 1 89 ? 5.907 -7.435 -5.492 1.00 73.56 89 MET A CA 1
ATOM 669 C C . MET A 1 89 ? 5.900 -8.760 -6.257 1.00 73.56 89 MET A C 1
ATOM 671 O O . MET A 1 89 ? 6.142 -8.786 -7.455 1.00 73.56 89 MET A O 1
ATOM 675 N N . ASP A 1 90 ? 5.617 -9.877 -5.590 1.00 72.38 90 ASP A N 1
ATOM 676 C CA . ASP A 1 90 ? 5.386 -11.156 -6.260 1.00 72.38 90 ASP A CA 1
ATOM 677 C C . ASP A 1 90 ? 3.885 -11.451 -6.311 1.00 72.38 90 ASP A C 1
ATOM 679 O O . ASP A 1 90 ? 3.255 -11.667 -5.277 1.00 72.38 90 ASP A O 1
ATOM 683 N N . ILE A 1 91 ? 3.316 -11.481 -7.521 1.00 68.25 91 ILE A N 1
ATOM 684 C CA . ILE A 1 91 ? 1.895 -11.778 -7.759 1.00 68.25 91 ILE A CA 1
ATOM 685 C C . ILE A 1 91 ? 1.498 -13.144 -7.180 1.00 68.25 91 ILE A C 1
ATOM 687 O O . ILE A 1 91 ? 0.360 -13.299 -6.742 1.00 68.25 91 ILE A O 1
ATOM 691 N N . LYS A 1 92 ? 2.414 -14.123 -7.122 1.00 70.00 92 LYS A N 1
ATOM 692 C CA . LYS A 1 92 ? 2.146 -15.444 -6.523 1.00 70.00 92 LYS A CA 1
ATOM 693 C C . LYS A 1 92 ? 2.077 -15.404 -4.998 1.00 70.00 92 LYS A C 1
ATOM 695 O O . LYS A 1 92 ? 1.429 -16.258 -4.400 1.00 70.00 92 LYS A O 1
ATOM 700 N N . ALA A 1 93 ? 2.755 -14.440 -4.380 1.00 66.62 93 ALA A N 1
ATOM 701 C CA . ALA A 1 93 ? 2.729 -14.219 -2.939 1.00 66.62 93 ALA A CA 1
ATOM 702 C C . ALA A 1 93 ? 1.552 -13.326 -2.498 1.00 66.62 93 ALA A C 1
ATOM 704 O O . ALA A 1 93 ? 1.229 -13.287 -1.308 1.00 66.62 93 ALA A O 1
ATOM 705 N N . MET A 1 94 ? 0.910 -12.625 -3.442 1.00 69.44 94 MET A N 1
ATOM 706 C CA . MET A 1 94 ? -0.280 -11.809 -3.200 1.00 69.44 94 MET A CA 1
ATOM 707 C C . MET A 1 94 ? -1.546 -12.671 -3.203 1.00 69.44 94 MET A C 1
ATOM 709 O O . MET A 1 94 ? -1.800 -13.441 -4.130 1.00 69.44 94 MET A O 1
ATOM 713 N N . ASN A 1 95 ? -2.387 -12.510 -2.183 1.00 62.56 95 ASN A N 1
ATOM 714 C CA . ASN A 1 95 ? -3.650 -13.244 -2.093 1.00 62.56 95 ASN A CA 1
ATOM 715 C C . ASN A 1 95 ? -4.716 -12.650 -3.030 1.00 62.56 95 ASN A C 1
ATOM 717 O O . ASN A 1 95 ? -5.110 -11.504 -2.862 1.00 62.56 95 ASN A O 1
ATOM 721 N N . ASP A 1 96 ? -5.228 -13.448 -3.968 1.00 62.34 96 ASP A N 1
ATOM 722 C CA . ASP A 1 96 ? -6.491 -13.213 -4.694 1.00 62.34 96 ASP A CA 1
ATOM 723 C C . ASP A 1 96 ? -6.622 -11.860 -5.441 1.00 62.34 96 ASP A C 1
ATOM 725 O O . ASP A 1 96 ? -7.693 -11.260 -5.558 1.00 62.34 96 ASP A O 1
ATOM 729 N N . ILE A 1 97 ? -5.515 -11.367 -6.004 1.00 64.88 97 ILE A N 1
ATOM 730 C CA . ILE A 1 97 ? -5.471 -10.104 -6.769 1.00 64.88 97 ILE A CA 1
ATOM 731 C C . ILE A 1 97 ? -6.059 -10.206 -8.190 1.00 64.88 97 ILE A C 1
ATOM 733 O O . ILE A 1 97 ? -6.384 -9.189 -8.813 1.00 64.88 97 ILE A O 1
ATOM 737 N N . GLY A 1 98 ? -6.263 -11.422 -8.710 1.00 57.16 98 GLY A N 1
ATOM 738 C CA . GLY A 1 98 ? -6.865 -11.669 -10.026 1.00 57.16 98 GLY A CA 1
ATOM 739 C C . GLY A 1 98 ? -6.017 -11.219 -11.224 1.00 57.16 98 GLY A C 1
ATOM 740 O O . GLY A 1 98 ? -6.576 -11.007 -12.299 1.00 57.16 98 GLY A O 1
ATOM 741 N N . LEU A 1 99 ? -4.701 -11.053 -11.045 1.00 65.44 99 LEU A N 1
ATOM 742 C CA . LEU A 1 99 ? -3.734 -10.886 -12.134 1.00 65.44 99 LEU A CA 1
ATOM 743 C C . LEU A 1 99 ? -2.926 -12.168 -12.338 1.00 65.44 99 LEU A C 1
ATOM 745 O O . LEU A 1 99 ? -2.544 -12.835 -11.381 1.00 65.44 99 LEU A O 1
ATOM 749 N N . THR A 1 100 ? -2.607 -12.460 -13.596 1.00 57.91 100 THR A N 1
ATOM 750 C CA . THR A 1 100 ? -1.665 -13.509 -13.997 1.00 57.91 100 THR A CA 1
ATOM 751 C C . THR A 1 100 ? -0.560 -12.861 -14.826 1.00 57.91 100 THR A C 1
ATOM 753 O O . THR A 1 100 ? -0.856 -12.316 -15.888 1.00 57.91 100 THR A O 1
ATOM 756 N N . GLY A 1 101 ? 0.687 -12.886 -14.351 1.00 66.50 101 GLY A N 1
ATOM 757 C CA . GLY A 1 101 ? 1.828 -12.284 -15.048 1.00 66.50 101 GLY A CA 1
ATOM 758 C C . GLY A 1 101 ? 2.837 -11.660 -14.089 1.00 66.50 101 GLY A C 1
ATOM 759 O O . GLY A 1 101 ? 2.995 -12.139 -12.966 1.00 66.50 101 GLY A O 1
ATOM 760 N N . ASN A 1 102 ? 3.489 -10.591 -14.541 1.00 68.19 102 ASN A N 1
ATOM 761 C CA . ASN A 1 102 ? 4.484 -9.842 -13.780 1.00 68.19 102 ASN A CA 1
ATOM 762 C C . ASN A 1 102 ? 3.825 -8.705 -12.985 1.00 68.19 102 ASN A C 1
ATOM 764 O O . ASN A 1 102 ? 2.837 -8.113 -13.418 1.00 68.19 102 ASN A O 1
ATOM 768 N N . SER A 1 103 ? 4.376 -8.390 -11.812 1.00 67.25 103 SER A N 1
ATOM 769 C CA . SER A 1 103 ? 3.940 -7.269 -10.960 1.00 67.25 103 SER A CA 1
ATOM 770 C C . SER A 1 103 ? 4.314 -5.897 -11.509 1.00 67.25 103 SER A C 1
ATOM 772 O O . SER A 1 103 ? 3.833 -4.887 -11.001 1.00 67.25 103 SER A O 1
ATOM 774 N N . ILE A 1 104 ? 5.147 -5.860 -12.545 1.00 72.00 104 ILE A N 1
ATOM 775 C CA . ILE A 1 104 ? 5.677 -4.669 -13.199 1.00 72.00 104 ILE A CA 1
ATOM 776 C C . ILE A 1 104 ? 5.565 -4.892 -14.712 1.00 72.00 104 ILE A C 1
ATOM 778 O O . ILE A 1 104 ? 5.795 -6.006 -15.191 1.00 72.00 104 ILE A O 1
ATOM 782 N N . ASP A 1 105 ? 5.198 -3.851 -15.453 1.00 73.38 105 ASP A N 1
ATOM 783 C CA . ASP A 1 105 ? 5.129 -3.872 -16.914 1.00 73.38 105 ASP A CA 1
ATOM 784 C C . ASP A 1 105 ? 6.536 -3.850 -17.535 1.00 73.38 105 ASP A C 1
ATOM 786 O O . ASP A 1 105 ? 7.371 -3.012 -17.200 1.00 73.38 105 ASP A O 1
ATOM 790 N N . GLU A 1 106 ? 6.800 -4.767 -18.464 1.00 68.56 106 GLU A N 1
ATOM 791 C CA . GLU A 1 106 ? 8.115 -4.972 -19.090 1.00 68.56 106 GLU A CA 1
ATOM 792 C C . GLU A 1 106 ? 8.526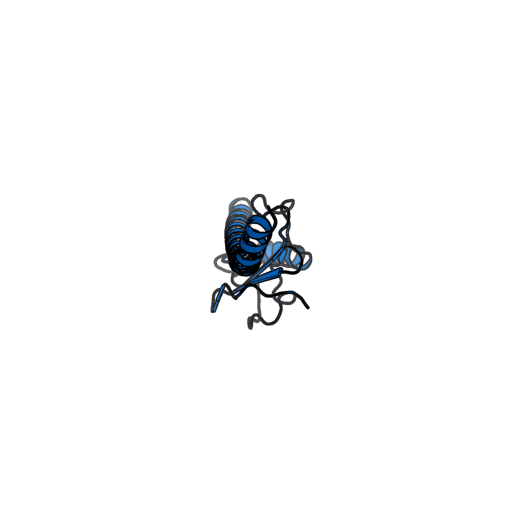 -3.858 -20.063 1.00 68.56 106 GLU A C 1
ATOM 794 O O . GLU A 1 106 ? 9.713 -3.710 -20.365 1.00 68.56 106 GLU A O 1
ATOM 799 N N . ASN A 1 107 ? 7.566 -3.066 -20.544 1.00 66.50 107 ASN A N 1
ATOM 800 C CA . ASN A 1 107 ? 7.809 -2.011 -21.525 1.00 66.50 107 ASN A CA 1
ATOM 801 C C . ASN A 1 107 ? 7.857 -0.625 -20.880 1.00 66.50 107 ASN A C 1
ATOM 803 O O . ASN A 1 107 ? 8.574 0.246 -21.370 1.00 66.50 107 ASN A O 1
ATOM 807 N N . THR A 1 108 ? 7.090 -0.410 -19.808 1.00 64.94 108 THR A N 1
ATOM 808 C CA . THR A 1 108 ? 6.982 0.905 -19.153 1.00 64.94 108 THR A CA 1
ATOM 809 C C . THR A 1 108 ? 7.626 0.965 -17.770 1.00 64.94 108 THR A C 1
ATOM 811 O O . THR A 1 108 ? 7.856 2.066 -17.275 1.00 64.94 108 THR A O 1
ATOM 814 N N . GLY A 1 109 ? 7.912 -0.179 -17.136 1.00 64.44 109 GLY A N 1
ATOM 815 C CA . GLY A 1 109 ? 8.401 -0.226 -15.754 1.00 64.44 109 GLY A CA 1
ATOM 816 C C . GLY A 1 109 ? 7.351 0.180 -14.715 1.00 64.44 109 GLY A C 1
ATOM 817 O O . GLY A 1 109 ? 7.682 0.413 -13.552 1.00 64.44 109 GLY A O 1
ATOM 818 N N . GLU A 1 110 ? 6.083 0.298 -15.118 1.00 73.25 110 GLU A N 1
ATOM 819 C CA . GLU A 1 110 ? 4.990 0.659 -14.219 1.00 73.25 110 GLU A CA 1
ATOM 820 C C . GLU A 1 110 ? 4.580 -0.527 -13.347 1.00 73.25 110 GLU A C 1
ATOM 822 O O . GLU A 1 110 ? 4.431 -1.652 -13.827 1.00 73.25 110 GLU A O 1
ATOM 827 N N . ILE A 1 111 ? 4.311 -0.266 -12.071 1.00 77.62 111 ILE A N 1
ATOM 828 C CA . ILE A 1 111 ? 3.810 -1.285 -11.147 1.00 77.62 111 ILE A CA 1
ATOM 829 C C . ILE A 1 111 ? 2.361 -1.664 -11.516 1.00 77.62 111 ILE A C 1
ATOM 831 O O . ILE A 1 111 ? 1.429 -0.860 -11.436 1.00 77.62 111 ILE A O 1
ATOM 835 N N . LEU A 1 112 ? 2.156 -2.925 -11.894 1.00 73.25 112 LEU A N 1
ATOM 836 C CA . LEU A 1 112 ? 0.858 -3.527 -12.212 1.00 73.25 112 LEU A CA 1
ATOM 837 C C . LEU A 1 112 ? 0.161 -4.083 -10.965 1.00 73.25 112 LEU A C 1
ATOM 839 O O . LEU A 1 112 ? -1.070 -4.000 -10.863 1.00 73.25 112 LEU A O 1
ATOM 843 N N . ALA A 1 113 ? 0.940 -4.634 -10.030 1.00 73.56 113 ALA A N 1
ATOM 844 C CA . ALA A 1 113 ? 0.450 -5.175 -8.769 1.00 73.56 113 ALA A CA 1
ATOM 845 C C . ALA A 1 113 ? 1.482 -5.016 -7.643 1.00 73.56 113 ALA A C 1
ATOM 847 O O . ALA A 1 113 ? 2.666 -5.274 -7.840 1.00 73.56 113 ALA A O 1
ATOM 848 N N . LEU A 1 114 ? 1.025 -4.627 -6.455 1.00 79.12 114 LEU A N 1
ATOM 849 C CA . LEU A 1 114 ? 1.858 -4.465 -5.262 1.00 79.12 114 LEU A CA 1
ATOM 850 C C . LEU A 1 114 ? 1.037 -4.769 -4.013 1.00 79.12 114 LEU A C 1
ATOM 852 O O . LEU A 1 114 ? -0.127 -4.392 -3.932 1.00 79.12 114 LEU A O 1
ATOM 856 N N . GLU A 1 115 ? 1.638 -5.403 -3.016 1.00 79.75 115 GLU A N 1
ATOM 857 C CA . GLU A 1 115 ? 1.015 -5.620 -1.714 1.00 79.75 115 GLU A CA 1
ATOM 858 C C . GLU A 1 115 ? 1.867 -4.991 -0.618 1.00 79.75 115 GLU A C 1
ATOM 860 O O . GLU A 1 115 ? 3.051 -5.271 -0.497 1.00 79.75 115 GLU A O 1
ATOM 865 N N . TYR A 1 116 ? 1.263 -4.139 0.202 1.00 78.00 116 TYR A N 1
ATOM 866 C CA . TYR A 1 116 ? 1.904 -3.561 1.374 1.00 78.00 116 TYR A CA 1
ATOM 867 C C . TYR A 1 116 ? 1.385 -4.257 2.631 1.00 78.00 116 TYR A C 1
ATOM 869 O O . TYR A 1 116 ? 0.172 -4.316 2.850 1.00 78.00 116 TYR A O 1
ATOM 877 N N . ARG A 1 117 ? 2.295 -4.766 3.464 1.00 78.75 117 ARG A N 1
ATOM 878 C CA . ARG A 1 117 ? 2.011 -5.382 4.765 1.00 78.75 117 ARG A CA 1
ATOM 879 C C . ARG A 1 117 ? 2.623 -4.559 5.889 1.00 78.75 117 ARG A C 1
ATOM 881 O O . ARG A 1 117 ? 3.789 -4.198 5.821 1.00 78.75 117 ARG A O 1
ATOM 888 N N . GLU A 1 118 ? 1.868 -4.343 6.957 1.00 75.56 118 GLU A N 1
ATOM 889 C CA . GLU A 1 118 ? 2.362 -3.778 8.220 1.00 75.56 118 GLU A CA 1
ATOM 890 C C . GLU A 1 118 ? 1.714 -4.589 9.354 1.00 75.56 118 GLU A C 1
ATOM 892 O O . GLU A 1 118 ? 0.499 -4.524 9.583 1.00 75.56 118 GLU A O 1
ATOM 897 N N . GLY A 1 119 ? 2.502 -5.438 10.021 1.00 74.94 119 GLY A N 1
ATOM 898 C CA . GLY A 1 119 ? 1.987 -6.410 10.993 1.00 74.94 119 GLY A CA 1
ATOM 899 C C . GLY A 1 119 ? 0.985 -7.401 10.377 1.00 74.94 119 GLY A C 1
ATOM 900 O O . GLY A 1 119 ? 1.269 -8.025 9.358 1.00 74.94 119 GLY A O 1
ATOM 901 N N . ASN A 1 120 ? -0.200 -7.540 10.989 1.00 74.00 120 ASN A N 1
ATOM 902 C CA . ASN A 1 120 ? -1.269 -8.434 10.510 1.00 74.00 120 ASN A CA 1
ATOM 903 C C . ASN A 1 120 ? -2.155 -7.813 9.419 1.00 74.00 120 ASN A C 1
ATOM 905 O O . ASN A 1 120 ? -3.078 -8.476 8.948 1.00 74.00 120 ASN A O 1
ATOM 909 N N . LYS A 1 121 ? -1.937 -6.548 9.044 1.00 78.19 121 LYS A N 1
ATOM 910 C CA . LYS A 1 121 ? -2.745 -5.862 8.031 1.00 78.19 121 LYS A CA 1
ATOM 911 C C . LYS A 1 121 ? -2.010 -5.835 6.698 1.00 78.19 121 LYS A C 1
ATOM 913 O O . LYS A 1 121 ? -0.802 -5.608 6.661 1.00 78.19 121 LYS A O 1
ATOM 918 N N . TYR A 1 122 ? -2.751 -6.028 5.615 1.00 78.94 122 TYR A N 1
ATOM 919 C CA . TYR A 1 122 ? -2.253 -5.889 4.255 1.00 78.94 122 TYR A CA 1
ATOM 920 C C . TYR A 1 122 ? -3.221 -5.081 3.385 1.00 78.94 122 TYR A C 1
ATOM 922 O O . TYR A 1 122 ? -4.430 -5.062 3.618 1.00 78.94 122 TYR A O 1
ATOM 930 N N . ILE A 1 123 ? -2.684 -4.388 2.387 1.00 78.81 123 ILE A N 1
ATOM 931 C CA . ILE A 1 123 ? -3.450 -3.739 1.319 1.00 78.81 123 ILE A CA 1
ATOM 932 C C . ILE A 1 123 ? -2.770 -4.033 -0.005 1.00 78.81 123 ILE A C 1
ATOM 934 O O . ILE A 1 123 ? -1.544 -4.044 -0.091 1.00 78.81 123 ILE A O 1
ATOM 938 N N . GLN A 1 124 ? -3.569 -4.263 -1.036 1.00 80.75 124 GLN A N 1
ATOM 939 C CA . GLN A 1 124 ? -3.070 -4.559 -2.367 1.00 80.75 124 GLN A CA 1
ATOM 940 C C . GLN A 1 124 ? -3.435 -3.422 -3.309 1.00 80.75 124 GLN A C 1
ATOM 942 O O . GLN A 1 124 ? -4.519 -2.844 -3.240 1.00 80.75 124 GLN A O 1
ATOM 947 N N . TYR A 1 125 ? -2.526 -3.108 -4.208 1.00 77.25 125 TYR A N 1
ATOM 948 C CA . TYR A 1 125 ? -2.759 -2.262 -5.354 1.00 77.25 125 TYR A CA 1
ATOM 949 C C . TYR A 1 125 ? -2.744 -3.133 -6.600 1.00 77.25 125 TYR A C 1
ATOM 951 O O . TYR A 1 125 ? -1.824 -3.922 -6.798 1.00 77.25 125 TYR A O 1
ATOM 959 N N . VAL A 1 126 ? -3.759 -2.975 -7.442 1.00 77.62 126 VAL A N 1
ATOM 960 C CA . VAL A 1 126 ? -3.839 -3.602 -8.759 1.00 77.62 126 VAL A CA 1
ATOM 961 C C . VAL A 1 126 ? -4.221 -2.520 -9.754 1.00 77.62 126 VAL A C 1
ATOM 963 O O . VAL A 1 126 ? -5.306 -1.959 -9.632 1.00 77.62 126 VAL A O 1
ATOM 966 N N . LYS A 1 127 ? -3.406 -2.241 -10.775 1.00 73.19 127 LYS A N 1
ATOM 967 C CA . LYS A 1 127 ? -3.675 -1.145 -11.732 1.00 73.19 127 LYS A CA 1
ATOM 968 C C . LYS A 1 127 ? -5.080 -1.211 -12.348 1.00 73.19 127 LYS A C 1
ATOM 970 O O . LYS A 1 127 ? -5.754 -0.194 -12.468 1.00 73.19 127 LYS A O 1
ATOM 975 N N . ALA A 1 128 ? -5.560 -2.416 -12.665 1.00 68.69 128 ALA A N 1
ATOM 976 C CA . ALA A 1 128 ? -6.889 -2.632 -13.241 1.00 68.69 128 ALA A CA 1
ATOM 977 C C . ALA A 1 128 ? -8.059 -2.379 -12.265 1.00 68.69 128 ALA A C 1
ATOM 979 O O . ALA A 1 128 ? -9.181 -2.149 -12.710 1.00 68.69 128 ALA A O 1
ATOM 980 N N . LYS A 1 129 ? -7.825 -2.448 -10.946 1.00 67.31 129 LYS A N 1
ATOM 981 C CA . LYS A 1 129 ? -8.871 -2.383 -9.904 1.00 67.31 129 LYS A CA 1
ATOM 982 C C . LYS A 1 129 ? -8.668 -1.250 -8.888 1.00 67.31 129 LYS A C 1
ATOM 984 O O . LYS A 1 129 ? -9.565 -0.975 -8.097 1.00 67.31 129 LYS A O 1
ATOM 989 N N . GLY A 1 130 ? -7.520 -0.579 -8.915 1.00 72.88 130 GLY A N 1
ATOM 990 C CA . GLY A 1 130 ? -7.086 0.374 -7.900 1.00 72.88 130 GLY A CA 1
ATOM 991 C C . GLY A 1 130 ? -6.612 -0.295 -6.605 1.00 72.88 130 GLY A C 1
ATOM 992 O O . GLY A 1 130 ? -6.211 -1.457 -6.579 1.00 72.88 130 GLY A O 1
ATOM 993 N N . TRP A 1 131 ? -6.635 0.478 -5.519 1.00 77.81 131 TRP A N 1
ATOM 994 C CA . TRP A 1 131 ? -6.310 0.003 -4.174 1.00 77.81 131 TRP A CA 1
ATOM 995 C C . TRP A 1 131 ? -7.468 -0.818 -3.601 1.00 77.81 131 TRP A C 1
ATOM 997 O O . TRP A 1 131 ? -8.614 -0.360 -3.606 1.00 77.81 131 TRP A O 1
ATOM 1007 N N . THR A 1 132 ? -7.170 -2.002 -3.077 1.00 75.44 132 THR A N 1
ATOM 1008 C CA . THR A 1 132 ? -8.123 -2.821 -2.325 1.00 75.44 132 THR A CA 1
ATOM 1009 C C . THR A 1 132 ? -8.344 -2.245 -0.923 1.00 75.44 132 THR A C 1
ATOM 1011 O O . THR A 1 132 ? -7.678 -1.301 -0.493 1.00 75.44 132 THR A O 1
ATOM 1014 N N . ASN A 1 133 ? -9.329 -2.773 -0.195 1.00 72.50 133 ASN A N 1
ATOM 1015 C CA . ASN A 1 133 ? -9.516 -2.405 1.207 1.00 72.50 133 ASN A CA 1
ATOM 1016 C C . ASN A 1 133 ? -8.436 -3.056 2.077 1.00 72.50 133 ASN A C 1
ATOM 1018 O O . ASN A 1 133 ? -7.981 -4.158 1.781 1.00 72.50 133 ASN A O 1
ATOM 1022 N N . VAL A 1 134 ? -8.077 -2.391 3.179 1.00 70.81 134 VAL A N 1
ATOM 1023 C CA . VAL A 1 134 ? -7.173 -2.956 4.187 1.00 70.81 134 VAL A CA 1
ATOM 1024 C C . VAL A 1 134 ? -7.801 -4.231 4.745 1.00 70.81 134 VAL A C 1
ATOM 1026 O O . VAL A 1 134 ? -8.887 -4.192 5.327 1.00 70.81 134 VAL A O 1
ATOM 1029 N N . ALA A 1 135 ? -7.120 -5.351 4.547 1.00 71.69 135 ALA A N 1
ATOM 1030 C CA . ALA A 1 135 ? -7.526 -6.667 5.006 1.00 71.69 135 ALA A CA 1
ATOM 1031 C C . ALA A 1 135 ? -6.564 -7.158 6.092 1.00 71.69 135 ALA A C 1
ATOM 1033 O O . ALA A 1 135 ? -5.442 -6.669 6.229 1.00 71.69 135 ALA A O 1
ATOM 1034 N N . VAL A 1 136 ? -7.013 -8.119 6.895 1.00 66.31 136 VAL A N 1
ATOM 1035 C CA . VAL A 1 136 ? -6.155 -8.817 7.856 1.00 66.31 136 VAL A CA 1
ATOM 1036 C C . VAL A 1 136 ? -5.698 -10.128 7.240 1.00 66.31 136 VAL A C 1
ATOM 1038 O O . VAL A 1 136 ? -6.506 -10.844 6.648 1.00 66.31 136 VAL A O 1
ATOM 1041 N N . SER A 1 137 ? -4.401 -10.416 7.334 1.00 58.59 137 SER A N 1
ATOM 1042 C CA . SER A 1 137 ? -3.883 -11.726 6.948 1.00 58.59 137 SER A CA 1
ATOM 1043 C C . SER A 1 137 ? -4.536 -12.780 7.848 1.00 58.59 137 SER A C 1
ATOM 1045 O O . SER A 1 137 ? -4.639 -12.522 9.053 1.00 58.59 137 SER A O 1
ATOM 1047 N N . PRO A 1 138 ? -5.002 -13.914 7.293 1.00 49.53 138 PRO A N 1
ATOM 1048 C CA . PRO A 1 138 ? -5.410 -15.056 8.103 1.00 49.53 138 PRO A CA 1
ATOM 1049 C C . PRO A 1 138 ? -4.264 -15.549 8.994 1.00 49.53 138 PRO A C 1
ATOM 1051 O O . PRO A 1 138 ? -3.083 -15.316 8.628 1.00 49.53 138 PRO A O 1
#

Foldseek 3Di:
DVVVVVVVVVVCVVVVVVVVVVVVVVVQVVQVVLVVQVLVQVLVVLVVVVVVDPDPKSVVVQVVCQVVLLVWDACVRTPRRPRQKTKHQHPVSDPPPPDDDGQADTHPRHGQKMWMDRPQWIWIAHPVPGIDGIDGHD

Secondary structure (DSSP, 8-state):
-HHHHHHHHHHHHHHHHHHHHHHHHHHHHHHHHHHHHHHHHHHHHHHHHHHHS--SSTHHHHHHHHHHHHH-B-TTTSBTB-TTEEEE--TTTSSS----S-SB-TTT--BSEEEEEETTEEEEEETTTEEPPPEE--